Protein AF-A0A954JP06-F1 (afdb_monomer_lite)

Radius of gyration: 18.11 Å; chains: 1; bounding box: 64×15×39 Å

Structure (mmCIF, N/CA/C/O backbone):
data_AF-A0A954JP06-F1
#
_entry.id   AF-A0A954JP06-F1
#
loop_
_atom_site.group_PDB
_atom_site.id
_atom_site.type_symbol
_atom_site.label_atom_id
_atom_site.label_alt_id
_atom_site.label_comp_id
_atom_site.label_asym_id
_atom_site.label_entity_id
_atom_site.label_seq_id
_atom_site.pdbx_PDB_ins_code
_atom_site.Cartn_x
_atom_site.Cartn_y
_atom_site.Cartn_z
_atom_site.occupancy
_atom_site.B_iso_or_equiv
_atom_site.auth_seq_id
_atom_site.auth_comp_id
_atom_site.auth_asym_id
_atom_site.auth_atom_id
_atom_site.pdbx_PDB_model_num
ATOM 1 N N . MET A 1 1 ? 43.729 -1.228 11.261 1.00 42.69 1 MET A N 1
ATOM 2 C CA . MET A 1 1 ? 42.833 -0.119 10.864 1.00 42.69 1 MET A CA 1
ATOM 3 C C . MET A 1 1 ? 41.447 -0.702 10.632 1.00 42.69 1 MET A C 1
ATOM 5 O O . MET A 1 1 ? 41.150 -1.148 9.534 1.00 42.69 1 MET A O 1
ATOM 9 N N . SER A 1 2 ? 40.656 -0.822 11.699 1.00 43.78 2 SER A N 1
ATOM 10 C CA . SER A 1 2 ? 39.291 -1.349 11.621 1.00 43.78 2 SER A CA 1
ATOM 11 C C . SER A 1 2 ? 38.381 -0.192 11.227 1.00 43.78 2 SER A C 1
ATOM 13 O O . SER A 1 2 ? 38.228 0.748 12.004 1.00 43.78 2 SER A O 1
ATOM 15 N N . GLN A 1 3 ? 37.873 -0.192 9.995 1.00 42.12 3 GLN A N 1
ATOM 16 C CA . GLN A 1 3 ? 36.913 0.820 9.570 1.00 42.12 3 GLN A CA 1
ATOM 17 C C . GLN A 1 3 ? 35.586 0.537 10.277 1.00 42.12 3 GLN A C 1
ATOM 19 O O . GLN A 1 3 ? 34.922 -0.463 10.005 1.00 42.12 3 GLN A O 1
ATOM 24 N N . SER A 1 4 ? 35.215 1.411 11.209 1.00 44.25 4 SER A N 1
ATOM 25 C CA . SER A 1 4 ? 33.877 1.446 11.785 1.00 44.25 4 SER A CA 1
ATOM 26 C C . SER A 1 4 ? 32.887 1.769 10.669 1.00 44.25 4 SER A C 1
ATOM 28 O O . SER A 1 4 ? 32.912 2.870 10.118 1.00 44.25 4 SER A O 1
ATOM 30 N N . LYS A 1 5 ? 32.012 0.820 10.325 1.00 49.03 5 LYS A N 1
ATOM 31 C CA . LYS A 1 5 ? 30.801 1.116 9.555 1.00 49.03 5 LYS A CA 1
ATOM 32 C C . LYS A 1 5 ? 29.989 2.122 10.365 1.00 49.03 5 LYS A C 1
ATOM 34 O O . LYS A 1 5 ? 29.418 1.769 11.393 1.00 49.03 5 LYS A O 1
ATOM 39 N N . THR A 1 6 ? 29.965 3.370 9.917 1.00 46.72 6 THR A N 1
ATOM 40 C CA . THR A 1 6 ? 29.055 4.389 10.431 1.00 46.72 6 THR A CA 1
ATOM 41 C C . THR A 1 6 ? 27.640 3.936 10.090 1.00 46.72 6 THR A C 1
ATOM 43 O O . THR A 1 6 ? 27.184 4.072 8.956 1.00 46.72 6 THR A O 1
ATOM 46 N N . GLN A 1 7 ? 26.976 3.300 11.051 1.00 54.16 7 GLN A N 1
ATOM 47 C CA . GLN A 1 7 ? 25.567 2.956 10.963 1.00 54.16 7 GLN A CA 1
ATOM 48 C C . GLN A 1 7 ? 24.803 4.280 10.945 1.00 54.16 7 GLN A C 1
ATOM 50 O O . GLN A 1 7 ? 24.767 4.993 11.946 1.00 54.16 7 GLN A O 1
ATOM 55 N N . SER A 1 8 ? 24.298 4.665 9.772 1.00 59.16 8 SER A N 1
ATOM 56 C CA . SER A 1 8 ? 23.517 5.891 9.620 1.00 59.16 8 SER A CA 1
ATOM 57 C C . SER A 1 8 ? 22.307 5.800 10.551 1.00 59.16 8 SER A C 1
ATOM 59 O O . SER A 1 8 ? 21.481 4.899 10.411 1.00 59.16 8 SER A O 1
ATOM 61 N N . GLY A 1 9 ? 22.265 6.677 11.553 1.00 53.62 9 GLY A N 1
ATOM 62 C CA . GLY A 1 9 ? 21.314 6.659 12.663 1.00 53.62 9 GLY A CA 1
ATOM 63 C C . GLY A 1 9 ? 19.921 7.150 12.282 1.00 53.62 9 GLY A C 1
ATOM 64 O O . GLY A 1 9 ? 19.418 8.092 12.888 1.00 53.62 9 GLY A O 1
ATOM 65 N N . ALA A 1 10 ? 19.297 6.539 11.276 1.00 63.50 10 ALA A N 1
ATOM 66 C CA . ALA A 1 10 ? 17.869 6.710 11.060 1.00 63.50 10 ALA A CA 1
ATOM 67 C C . ALA A 1 10 ? 17.129 5.915 12.141 1.00 63.50 10 ALA A C 1
ATOM 69 O O . ALA A 1 10 ? 17.250 4.691 12.217 1.00 63.50 10 ALA A O 1
ATOM 70 N N . LEU A 1 11 ? 16.388 6.615 12.999 1.00 67.06 11 LEU A N 1
ATOM 71 C CA . LEU A 1 11 ? 15.445 5.956 13.894 1.00 67.06 11 LEU A CA 1
ATOM 72 C C . LEU A 1 11 ? 14.410 5.211 13.034 1.00 67.06 11 LEU A C 1
ATOM 74 O O . LEU A 1 11 ? 13.969 5.764 12.020 1.00 67.06 11 LEU A O 1
ATOM 78 N N .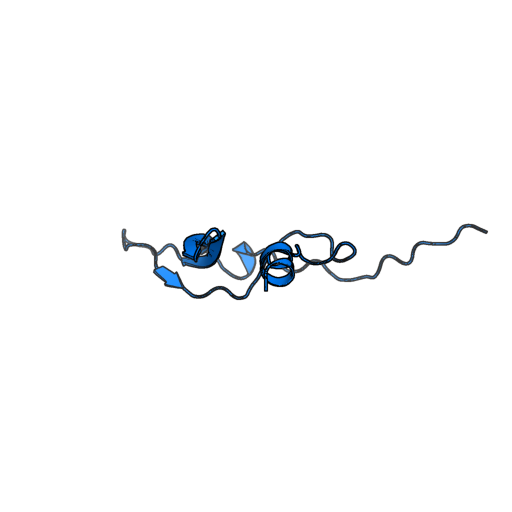 PRO A 1 12 ? 14.042 3.968 13.387 1.00 74.69 12 PRO A N 1
ATOM 79 C CA . PRO A 1 12 ? 12.997 3.257 12.668 1.00 74.69 12 PRO A CA 1
ATOM 80 C C . PRO A 1 12 ? 11.701 4.070 12.723 1.00 74.69 12 PRO A C 1
ATOM 82 O O . PRO A 1 12 ? 11.358 4.633 13.764 1.00 74.69 12 PRO A O 1
ATOM 85 N N . LEU A 1 13 ? 11.006 4.145 11.587 1.00 82.25 13 LEU A N 1
ATOM 86 C CA . LEU A 1 13 ? 9.668 4.725 11.532 1.00 82.25 13 LEU A CA 1
ATOM 87 C C . LEU A 1 13 ? 8.743 3.966 12.491 1.00 82.25 13 LEU A C 1
ATOM 89 O O . LEU A 1 13 ? 8.938 2.772 12.737 1.00 82.25 13 LEU A O 1
ATOM 93 N N . GLU A 1 14 ? 7.728 4.657 13.006 1.00 89.69 14 GLU A N 1
ATOM 94 C CA . GLU A 1 14 ? 6.629 3.989 13.702 1.00 89.69 14 GLU A CA 1
ATOM 95 C C . GLU A 1 14 ? 6.018 2.904 12.806 1.00 89.69 14 GLU A C 1
ATOM 97 O O . GLU A 1 14 ? 6.021 3.017 11.574 1.00 89.69 14 GLU A O 1
ATOM 102 N N . SER A 1 15 ? 5.503 1.832 13.415 1.00 90.88 15 SER A N 1
ATOM 103 C CA . SER A 1 15 ? 4.839 0.792 12.637 1.00 90.88 15 SER A CA 1
ATOM 104 C C . SER A 1 15 ? 3.563 1.334 11.995 1.00 90.88 15 SER A C 1
ATOM 106 O O . SER A 1 15 ? 2.928 2.272 12.489 1.00 90.88 15 SER A O 1
ATOM 108 N N . PHE A 1 16 ? 3.155 0.697 10.899 1.00 93.62 16 PHE A N 1
ATOM 109 C CA . PHE A 1 16 ? 1.941 1.068 10.181 1.00 93.62 16 PHE A CA 1
ATOM 110 C C . PHE A 1 16 ? 0.711 1.040 11.096 1.00 93.62 16 PHE A C 1
ATOM 112 O O . PHE A 1 16 ? -0.134 1.924 11.018 1.00 93.62 16 PHE A O 1
ATOM 119 N N . GLU A 1 17 ? 0.625 0.055 11.986 1.00 94.00 17 GLU A N 1
ATOM 120 C CA . GLU A 1 17 ? -0.488 -0.142 12.912 1.00 94.00 17 GLU A CA 1
ATOM 121 C C . GLU A 1 17 ? -0.531 0.929 14.008 1.00 94.00 17 GLU A C 1
ATOM 123 O O . GLU A 1 17 ? -1.617 1.302 14.448 1.00 94.00 17 GLU A O 1
ATOM 128 N N . THR A 1 18 ? 0.627 1.445 14.436 1.00 95.38 18 THR A N 1
ATOM 129 C CA . THR A 1 18 ? 0.698 2.548 15.405 1.00 95.38 18 THR A CA 1
ATOM 130 C C . THR A 1 18 ? 0.248 3.857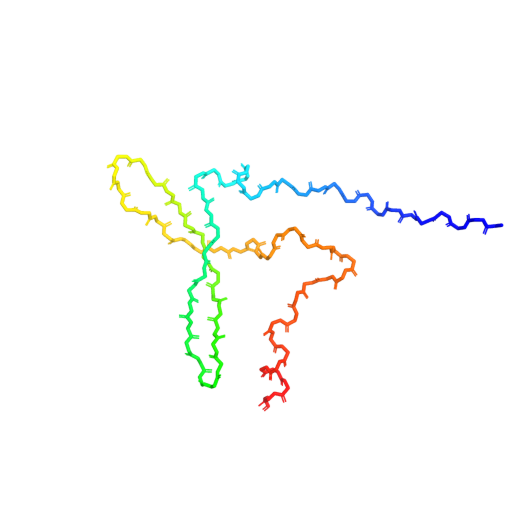 14.768 1.00 95.38 18 THR A C 1
ATOM 132 O O . THR A 1 18 ? -0.581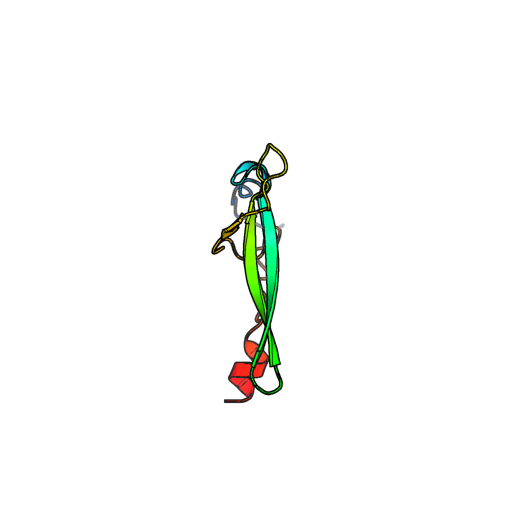 4.557 15.347 1.00 95.38 18 THR A O 1
ATOM 135 N N . SER A 1 19 ? 0.728 4.170 13.561 1.00 95.69 19 SER A N 1
ATOM 136 C CA . SER A 1 19 ? 0.319 5.390 12.854 1.00 95.69 19 SER A CA 1
ATOM 137 C C . SER A 1 19 ? -1.114 5.310 12.308 1.00 95.69 19 SER A C 1
ATOM 139 O O . SER A 1 19 ? -1.794 6.329 12.188 1.00 95.69 19 SER A O 1
ATOM 141 N N . PHE A 1 20 ? -1.593 4.104 11.988 1.00 96.75 20 PHE A N 1
ATOM 142 C CA . PHE A 1 20 ? -2.930 3.843 11.455 1.00 96.75 20 PHE A CA 1
ATOM 143 C C . PHE A 1 20 ? -3.625 2.690 12.200 1.00 96.75 20 PHE A C 1
ATOM 145 O O . PHE A 1 20 ? -3.757 1.586 11.656 1.00 96.75 20 PHE A O 1
ATOM 152 N N . PRO A 1 21 ? -4.144 2.937 13.415 1.00 97.38 21 PRO A N 1
ATOM 153 C CA . PRO A 1 21 ? -4.906 1.937 14.153 1.00 97.38 21 PRO A CA 1
ATOM 154 C C . PRO A 1 21 ? -6.093 1.399 13.344 1.00 97.38 21 PRO A C 1
ATOM 156 O O . PRO A 1 21 ? -6.662 2.092 12.492 1.00 97.38 21 PRO A O 1
ATOM 159 N N . SER A 1 22 ? -6.450 0.136 13.593 1.00 97.81 22 SER A N 1
ATOM 160 C CA . SER A 1 22 ? -7.540 -0.579 12.904 1.00 97.81 22 SER A CA 1
ATOM 161 C C . SER A 1 22 ? -7.425 -0.591 11.375 1.00 97.81 22 SER A C 1
ATOM 163 O O . SER A 1 22 ? -8.417 -0.798 10.676 1.00 97.81 22 SER A O 1
ATOM 165 N N . SER A 1 23 ? -6.224 -0.371 10.838 1.00 98.38 23 SER A N 1
ATOM 166 C CA . SER A 1 23 ? -5.981 -0.331 9.402 1.00 98.38 23 SER A CA 1
ATOM 167 C C . SER A 1 23 ? -4.982 -1.393 8.969 1.00 98.38 23 SER A C 1
ATOM 169 O O . SER A 1 23 ? -4.065 -1.736 9.705 1.00 98.38 23 SER A O 1
ATOM 171 N N . HIS A 1 24 ? -5.106 -1.864 7.731 1.00 97.50 24 HIS A N 1
ATOM 172 C CA . HIS A 1 24 ? -4.047 -2.628 7.069 1.00 97.50 24 HIS A CA 1
ATOM 173 C C . HIS A 1 24 ? -3.943 -2.239 5.595 1.00 97.50 24 HIS A C 1
ATOM 175 O O . HIS A 1 24 ? -4.903 -1.753 4.988 1.00 97.50 24 HIS A O 1
ATOM 181 N N . LYS A 1 25 ? -2.761 -2.439 5.011 1.00 97.94 25 LYS A N 1
ATOM 182 C CA . LYS A 1 25 ? -2.551 -2.246 3.577 1.00 97.94 25 LYS A CA 1
ATOM 183 C C . LYS A 1 25 ? -3.203 -3.390 2.804 1.00 97.94 25 LYS A C 1
ATOM 185 O O . LYS A 1 25 ? -3.026 -4.559 3.138 1.00 97.94 25 LYS A O 1
ATOM 190 N N . ILE A 1 26 ? -3.909 -3.044 1.739 1.00 98.06 26 ILE A N 1
ATOM 191 C CA . ILE A 1 26 ? -4.446 -3.979 0.753 1.00 98.06 26 ILE A CA 1
ATOM 192 C C . ILE A 1 26 ? -3.945 -3.580 -0.637 1.00 98.06 26 ILE A C 1
ATOM 194 O O . ILE A 1 26 ? -3.449 -2.472 -0.850 1.00 98.06 26 ILE A O 1
ATOM 198 N N . PHE A 1 27 ? -4.102 -4.477 -1.603 1.00 98.00 27 PHE A N 1
ATOM 199 C CA . PHE A 1 27 ? -3.784 -4.198 -2.997 1.00 98.00 27 PHE A CA 1
ATOM 200 C C . PHE A 1 27 ? -4.985 -4.539 -3.862 1.00 98.00 27 PHE A C 1
ATOM 202 O O . PHE A 1 27 ? -5.548 -5.624 -3.742 1.00 98.00 27 PHE A O 1
ATOM 209 N N . GLN A 1 28 ? -5.363 -3.614 -4.737 1.00 97.94 28 GLN A N 1
ATOM 210 C CA . GLN A 1 28 ? -6.286 -3.898 -5.821 1.00 97.94 28 GLN A CA 1
ATOM 211 C C . GLN A 1 28 ? -5.483 -4.346 -7.037 1.00 97.94 28 GLN A C 1
ATOM 213 O O . GLN A 1 28 ? -4.609 -3.616 -7.507 1.00 97.94 28 GLN A O 1
ATOM 218 N N . GLU A 1 29 ? -5.788 -5.532 -7.547 1.00 97.94 29 GLU A N 1
ATOM 219 C CA . GLU A 1 29 ? -5.207 -6.007 -8.797 1.00 97.94 29 GLU A CA 1
ATOM 220 C C . GLU A 1 29 ? -5.955 -5.413 -9.990 1.00 97.94 29 GLU A C 1
ATOM 222 O O . GLU A 1 29 ? -7.187 -5.406 -10.030 1.00 97.94 29 GLU A O 1
ATOM 227 N N . VAL A 1 30 ? -5.205 -4.877 -10.951 1.00 97.69 30 VAL A N 1
ATOM 228 C CA . VAL A 1 30 ? -5.733 -4.267 -12.175 1.00 97.69 30 VAL A CA 1
ATOM 229 C C . VAL A 1 30 ? -4.932 -4.779 -13.363 1.00 97.69 30 VAL A C 1
ATOM 231 O O . VAL A 1 30 ? -3.706 -4.798 -13.323 1.00 97.69 30 VAL A O 1
ATOM 234 N N . GLN A 1 31 ? -5.620 -5.173 -14.431 1.00 97.62 31 GLN A N 1
ATOM 235 C CA . GLN A 1 31 ? -4.985 -5.582 -15.682 1.00 97.62 31 GLN A CA 1
ATOM 236 C C . GLN A 1 31 ? -4.704 -4.362 -16.564 1.00 97.62 31 GLN A C 1
ATOM 238 O O . GLN A 1 31 ? -5.592 -3.540 -16.797 1.00 97.62 31 GLN A O 1
ATOM 243 N N . HIS A 1 32 ? -3.479 -4.247 -17.072 1.00 95.00 32 HIS A N 1
ATOM 244 C CA . HIS A 1 32 ? -3.078 -3.221 -18.030 1.00 95.00 32 HIS A CA 1
ATOM 245 C C . HIS A 1 32 ? -2.217 -3.841 -19.135 1.00 95.00 32 HIS A C 1
ATOM 247 O O . HIS A 1 32 ? -1.012 -4.033 -18.973 1.00 95.00 32 HIS A O 1
ATOM 253 N N . GLY A 1 33 ? -2.842 -4.164 -20.270 1.00 94.00 33 GLY A N 1
ATOM 254 C CA . GLY A 1 33 ? -2.174 -4.916 -21.333 1.00 94.00 33 GLY A CA 1
ATOM 255 C C . GLY A 1 33 ? -1.706 -6.285 -20.812 1.00 94.00 33 GLY A C 1
ATOM 256 O O . GLY A 1 33 ? -2.520 -6.991 -20.221 1.00 94.00 33 GLY A O 1
ATOM 257 N N . PRO A 1 34 ? -0.426 -6.664 -20.992 1.00 94.56 34 PRO A N 1
ATOM 258 C CA . PRO A 1 34 ? 0.112 -7.923 -20.470 1.00 94.56 34 PRO A CA 1
ATOM 259 C C . PRO A 1 34 ? 0.471 -7.865 -18.972 1.00 94.56 34 PRO A C 1
ATOM 261 O O . PRO A 1 34 ? 0.970 -8.848 -18.427 1.00 94.56 34 PRO A O 1
ATOM 264 N N . TRP A 1 35 ? 0.274 -6.722 -18.306 1.00 95.62 35 TRP A N 1
ATOM 265 C CA . TRP A 1 35 ? 0.747 -6.493 -16.943 1.00 95.62 35 TRP A CA 1
ATOM 266 C C . TRP A 1 35 ? -0.386 -6.584 -15.918 1.00 95.62 35 TRP A C 1
ATOM 268 O O . TRP A 1 35 ? -1.398 -5.890 -16.034 1.00 95.62 35 TRP A O 1
ATOM 278 N N . THR A 1 36 ? -0.161 -7.346 -14.847 1.00 96.56 36 THR A N 1
ATOM 279 C CA . THR A 1 36 ? -0.976 -7.279 -13.625 1.00 96.56 36 THR A CA 1
ATOM 280 C C . THR A 1 36 ? -0.372 -6.252 -12.671 1.00 96.56 36 THR A C 1
ATOM 282 O O . THR A 1 36 ? 0.738 -6.429 -12.167 1.00 96.56 36 THR A O 1
ATOM 285 N N . LEU A 1 37 ? -1.104 -5.176 -12.397 1.00 96.50 37 LEU A N 1
ATOM 286 C CA . LEU A 1 37 ? -0.701 -4.109 -11.485 1.00 96.50 37 LEU A CA 1
ATOM 287 C C . LEU A 1 37 ? -1.303 -4.342 -10.098 1.00 96.50 37 LEU A C 1
ATOM 289 O O . LEU A 1 37 ? -2.498 -4.593 -9.987 1.00 96.50 37 LEU A O 1
ATOM 293 N N . ARG A 1 38 ? -0.506 -4.188 -9.033 1.00 97.19 38 ARG A N 1
ATOM 294 C CA . ARG A 1 38 ? -0.977 -4.211 -7.636 1.00 97.19 38 ARG A CA 1
ATOM 295 C C . ARG A 1 38 ? -1.031 -2.787 -7.089 1.00 97.19 38 ARG A C 1
ATOM 297 O O . ARG A 1 38 ? -0.016 -2.250 -6.649 1.00 97.19 38 ARG A O 1
ATOM 304 N N . VAL A 1 39 ? -2.203 -2.161 -7.137 1.00 97.88 39 VAL A N 1
ATOM 305 C CA . VAL A 1 39 ? -2.402 -0.761 -6.730 1.00 97.88 39 VAL A CA 1
ATOM 306 C C . VAL A 1 39 ? -2.698 -0.700 -5.225 1.00 97.88 39 VAL A C 1
ATOM 308 O O . VAL A 1 39 ? -3.665 -1.326 -4.784 1.00 97.88 39 VAL A O 1
ATOM 311 N N . PRO A 1 40 ? -1.894 0.013 -4.412 1.00 98.25 40 PRO A N 1
ATOM 312 C CA . PRO A 1 40 ? -2.061 0.027 -2.963 1.00 98.25 40 PRO A CA 1
ATOM 313 C C . PRO A 1 40 ? -3.297 0.823 -2.529 1.00 98.25 40 PRO A C 1
ATOM 315 O O . PRO A 1 40 ? -3.597 1.889 -3.070 1.00 98.25 40 PRO A O 1
ATOM 318 N N . LYS A 1 41 ? -3.975 0.314 -1.501 1.00 98.38 41 LYS A N 1
ATOM 319 C CA . LYS A 1 41 ? -4.981 1.027 -0.706 1.00 98.38 41 LYS A CA 1
ATOM 320 C C . LYS A 1 41 ? -4.774 0.699 0.769 1.00 98.38 41 LYS A C 1
ATOM 322 O O . LYS A 1 41 ? -4.095 -0.270 1.110 1.00 98.38 41 LYS A O 1
ATOM 327 N N . ARG A 1 42 ? -5.418 1.462 1.642 1.00 98.44 42 ARG A N 1
ATOM 328 C CA . ARG A 1 42 ? -5.503 1.165 3.071 1.00 98.44 42 ARG A CA 1
ATOM 329 C C . ARG A 1 42 ? -6.944 0.836 3.412 1.00 98.44 42 ARG A C 1
ATOM 331 O O . ARG A 1 42 ? -7.837 1.609 3.086 1.00 98.44 42 ARG A O 1
ATOM 338 N N . ARG A 1 43 ? -7.157 -0.299 4.065 1.00 98.62 43 ARG A N 1
ATOM 339 C CA . ARG A 1 43 ? -8.460 -0.735 4.555 1.00 98.62 43 ARG A CA 1
ATOM 340 C C . ARG A 1 43 ? -8.592 -0.390 6.028 1.00 98.62 43 ARG A C 1
ATOM 342 O O . ARG A 1 43 ? -7.754 -0.830 6.811 1.00 98.62 43 ARG A O 1
ATOM 349 N N . ILE A 1 44 ? -9.628 0.361 6.382 1.00 98.62 44 ILE A N 1
ATOM 350 C CA . ILE A 1 44 ? -9.967 0.757 7.752 1.00 98.62 44 ILE A CA 1
ATOM 351 C C . ILE A 1 44 ? -11.140 -0.102 8.224 1.00 98.62 44 ILE A C 1
ATOM 353 O O . ILE A 1 44 ? -12.186 -0.128 7.576 1.00 98.62 44 ILE A O 1
ATOM 357 N N . HIS A 1 45 ? -10.970 -0.797 9.347 1.00 98.31 45 HIS A N 1
ATOM 358 C CA . HIS A 1 45 ? -12.034 -1.571 9.985 1.00 98.31 45 HIS A CA 1
ATOM 359 C C . HIS A 1 45 ? -12.831 -0.684 10.939 1.00 98.31 45 HIS A C 1
ATOM 361 O O . HIS A 1 45 ? -12.258 -0.043 11.822 1.00 98.31 45 HIS A O 1
ATOM 367 N N . LEU A 1 46 ? -14.146 -0.642 10.733 1.00 98.00 46 LEU A N 1
ATOM 368 C CA . LEU A 1 46 ? -15.091 0.138 11.529 1.00 98.00 46 LEU A CA 1
ATOM 369 C C . LEU A 1 46 ? -15.739 -0.750 12.605 1.00 98.00 46 LEU A C 1
ATOM 371 O O . LEU A 1 46 ? -15.675 -1.976 12.536 1.00 98.00 46 LEU A O 1
ATOM 375 N N . SER A 1 47 ? -16.324 -0.138 13.633 1.00 97.06 47 SER A N 1
ATOM 376 C CA . SER A 1 47 ? -17.098 -0.849 14.657 1.00 97.06 47 SER A CA 1
ATOM 377 C C . SER A 1 47 ? -18.558 -1.043 14.228 1.00 97.06 47 SER A C 1
ATOM 379 O O . SER A 1 47 ? -19.012 -0.440 13.261 1.00 97.06 47 SER A O 1
ATOM 381 N N . GLY A 1 48 ? -19.309 -1.861 14.976 1.00 95.75 48 GLY A N 1
ATOM 382 C CA . GLY A 1 48 ? -20.761 -1.990 14.796 1.00 95.75 48 GLY A CA 1
ATOM 383 C C . GLY A 1 48 ? -21.186 -2.734 13.529 1.00 95.75 48 GLY A C 1
ATOM 384 O O . GLY A 1 48 ? -22.222 -2.404 12.970 1.00 95.75 48 GLY A O 1
ATOM 385 N N . ASP A 1 49 ? -20.384 -3.704 13.078 1.00 94.56 49 ASP A N 1
ATOM 386 C CA . ASP A 1 49 ? -20.615 -4.509 11.865 1.00 94.56 49 ASP A CA 1
ATOM 387 C C . ASP A 1 49 ? -20.686 -3.705 10.552 1.00 94.56 49 ASP A C 1
ATOM 389 O O . ASP A 1 49 ? -21.060 -4.236 9.504 1.00 94.56 49 ASP A O 1
ATOM 393 N N . GLU A 1 50 ? -20.268 -2.438 10.583 1.00 98.31 50 GLU A N 1
ATOM 394 C CA . GLU A 1 50 ? -20.129 -1.617 9.387 1.00 98.31 50 GLU A CA 1
ATOM 395 C C . GLU A 1 50 ? -19.049 -2.196 8.455 1.00 98.31 50 GLU A C 1
ATOM 397 O O . GLU A 1 50 ? -17.987 -2.644 8.913 1.00 98.31 50 GLU A O 1
ATOM 402 N N . PRO A 1 51 ? -19.271 -2.180 7.129 1.00 98.19 51 PRO A N 1
ATOM 403 C CA . PRO A 1 51 ? -18.279 -2.657 6.183 1.00 98.19 51 PRO A CA 1
ATOM 404 C C . PRO A 1 51 ? -17.001 -1.803 6.255 1.00 98.19 51 PRO A C 1
ATOM 406 O O . PRO A 1 51 ? -17.054 -0.601 6.530 1.00 98.19 51 PRO A O 1
ATOM 409 N N . PRO A 1 52 ? -15.830 -2.391 5.966 1.00 98.25 52 PRO A N 1
ATOM 410 C CA . PRO A 1 52 ? -14.577 -1.656 6.011 1.00 98.25 52 PRO A CA 1
ATOM 411 C C . PRO A 1 52 ? -14.506 -0.575 4.922 1.00 98.25 52 PRO A C 1
ATOM 413 O O . PRO A 1 52 ? -14.996 -0.756 3.805 1.00 98.25 52 PRO A O 1
ATOM 416 N N . LEU A 1 53 ? -13.827 0.532 5.234 1.00 98.44 53 LEU A N 1
ATOM 417 C CA . LEU A 1 53 ? -13.601 1.642 4.309 1.00 98.44 53 LEU A CA 1
ATOM 418 C C . LEU A 1 53 ? -12.219 1.528 3.656 1.00 98.44 53 LEU A C 1
ATOM 420 O O . LEU A 1 53 ? -11.194 1.559 4.339 1.00 98.44 53 LEU A O 1
ATOM 424 N N . ASP A 1 54 ? -12.187 1.465 2.327 1.00 98.62 54 ASP A N 1
ATOM 425 C CA . ASP A 1 54 ? -10.946 1.466 1.552 1.00 98.62 54 ASP A CA 1
ATOM 426 C C . ASP A 1 54 ? -10.583 2.893 1.116 1.00 98.62 54 ASP A C 1
ATOM 428 O O . ASP A 1 54 ? -11.335 3.548 0.394 1.00 98.62 54 ASP A O 1
ATOM 432 N N . VAL A 1 55 ? -9.402 3.366 1.516 1.00 98.31 55 VAL A N 1
ATOM 433 C CA . VAL A 1 55 ? -8.887 4.709 1.212 1.00 98.31 55 VAL A CA 1
ATOM 434 C C . VAL A 1 55 ? -7.573 4.656 0.432 1.00 98.31 55 VAL A C 1
ATOM 436 O O . VAL A 1 55 ? -6.892 3.629 0.374 1.00 98.31 55 VAL A O 1
ATOM 439 N N . TYR A 1 56 ? -7.198 5.787 -0.168 1.00 97.81 56 TYR A N 1
ATOM 440 C CA . TYR A 1 56 ? -5.900 5.952 -0.822 1.00 97.81 56 TYR A CA 1
ATOM 441 C C . TYR A 1 56 ? -4.744 5.791 0.181 1.00 97.81 56 TYR A C 1
ATOM 443 O O . TYR A 1 56 ? -4.854 6.208 1.335 1.00 97.81 56 TYR A O 1
ATOM 451 N N . ASP A 1 57 ? -3.634 5.191 -0.255 1.00 98.06 57 ASP A N 1
ATOM 452 C CA . ASP A 1 57 ? -2.499 4.870 0.613 1.00 98.06 57 ASP A CA 1
ATOM 453 C C . ASP A 1 57 ? -1.154 5.199 -0.047 1.00 98.06 57 ASP A C 1
ATOM 455 O O . ASP A 1 57 ? -0.706 4.521 -0.973 1.00 98.06 57 ASP A O 1
ATOM 459 N N . THR A 1 58 ? -0.494 6.236 0.470 1.00 96.88 58 THR A N 1
ATOM 460 C CA . THR A 1 58 ? 0.807 6.741 0.003 1.00 96.88 58 THR A CA 1
ATOM 461 C C . THR A 1 58 ? 1.995 6.228 0.811 1.00 96.88 58 THR A C 1
ATOM 463 O O . THR A 1 58 ? 3.124 6.617 0.532 1.00 96.88 58 THR A O 1
ATOM 466 N N . THR A 1 59 ? 1.783 5.352 1.796 1.00 95.69 59 THR A N 1
ATOM 467 C CA . THR A 1 59 ? 2.848 4.927 2.727 1.00 95.69 59 THR A CA 1
ATOM 468 C C . THR A 1 59 ? 3.940 4.083 2.065 1.00 95.69 59 THR A C 1
ATOM 470 O O . THR A 1 59 ? 5.033 3.955 2.605 1.00 95.69 59 THR A O 1
ATOM 473 N N . GLY A 1 60 ? 3.666 3.501 0.893 1.00 94.31 60 GLY A N 1
ATOM 474 C CA . GLY A 1 60 ? 4.613 2.632 0.193 1.00 94.31 60 GLY A CA 1
ATOM 475 C C . GLY A 1 60 ? 4.919 1.320 0.941 1.00 94.31 60 GLY A C 1
ATOM 476 O O . GLY A 1 60 ? 4.217 0.964 1.894 1.00 94.31 60 GLY A O 1
ATOM 477 N N . PRO A 1 61 ? 5.920 0.550 0.480 1.00 92.50 61 PRO A N 1
ATOM 478 C CA . PRO A 1 61 ? 6.381 -0.663 1.156 1.00 92.50 61 PRO A CA 1
ATOM 479 C C . PRO A 1 61 ? 6.983 -0.358 2.536 1.00 92.50 61 PRO A C 1
ATOM 481 O O . PRO A 1 61 ? 7.749 0.590 2.678 1.00 92.50 61 PRO A O 1
ATOM 484 N N . GLN A 1 62 ? 6.660 -1.182 3.533 1.00 89.50 62 GLN A N 1
ATOM 485 C CA . GLN A 1 62 ? 7.156 -1.057 4.909 1.00 89.50 62 GLN A CA 1
ATOM 486 C C . GLN A 1 62 ? 8.224 -2.120 5.201 1.00 89.50 62 GLN A C 1
ATOM 488 O O . GLN A 1 62 ? 8.254 -3.161 4.546 1.00 89.50 62 GLN A O 1
ATOM 493 N N . GLY A 1 63 ? 9.082 -1.870 6.194 1.00 87.56 63 GLY A N 1
ATOM 494 C CA . GLY A 1 63 ? 10.060 -2.855 6.679 1.00 87.56 63 GLY A CA 1
ATOM 495 C C . GLY A 1 63 ? 11.198 -3.186 5.705 1.00 87.56 63 GLY A C 1
ATOM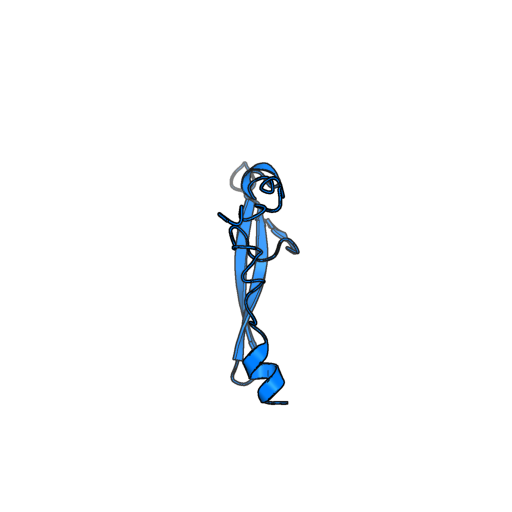 496 O O . GLY A 1 63 ? 11.817 -4.239 5.834 1.00 87.56 63 GLY A O 1
ATOM 497 N N . LEU A 1 64 ? 11.465 -2.323 4.721 1.00 88.50 64 LEU A N 1
ATOM 498 C CA . LEU A 1 64 ? 12.563 -2.511 3.773 1.00 88.50 64 LEU A CA 1
ATOM 499 C C . LEU A 1 64 ? 13.876 -1.920 4.291 1.00 88.50 64 LEU A C 1
ATOM 501 O O . LEU A 1 64 ? 13.888 -0.873 4.938 1.00 88.50 64 LEU A O 1
ATOM 505 N N . ASP A 1 65 ? 14.987 -2.565 3.935 1.00 88.81 65 ASP A N 1
ATOM 506 C CA . ASP A 1 65 ? 16.323 -2.016 4.151 1.00 88.81 65 ASP A CA 1
ATOM 507 C C . ASP A 1 65 ? 16.549 -0.814 3.223 1.00 88.81 65 ASP A C 1
ATOM 509 O O . ASP A 1 65 ? 16.611 -0.935 1.997 1.00 88.81 65 ASP A O 1
ATOM 513 N N . VAL A 1 66 ? 16.699 0.364 3.827 1.00 89.56 66 VAL A N 1
ATOM 514 C CA . VAL A 1 66 ? 16.900 1.629 3.112 1.00 89.56 66 VAL A CA 1
ATOM 515 C C . VAL A 1 66 ? 18.185 1.651 2.284 1.00 89.56 66 VAL A C 1
ATOM 517 O O . VAL A 1 66 ? 18.267 2.409 1.321 1.00 89.56 66 VAL A O 1
ATOM 520 N N . THR A 1 67 ? 19.176 0.820 2.620 1.00 91.81 67 THR A N 1
ATOM 521 C CA . THR A 1 67 ? 20.436 0.719 1.869 1.00 91.81 67 THR A CA 1
ATOM 522 C C . THR A 1 67 ? 20.278 -0.046 0.556 1.00 91.81 67 THR A C 1
ATOM 524 O O . THR A 1 67 ? 21.077 0.149 -0.359 1.00 91.81 67 THR A O 1
ATOM 527 N N . LEU A 1 68 ? 19.230 -0.869 0.437 1.00 93.19 68 LEU A N 1
ATOM 528 C CA . LEU A 1 68 ? 18.870 -1.577 -0.795 1.00 93.19 68 LEU A CA 1
ATOM 529 C C . LEU A 1 68 ? 17.933 -0.752 -1.689 1.00 93.19 68 LEU A C 1
ATOM 531 O O . LEU A 1 68 ? 17.889 -0.963 -2.900 1.00 93.19 68 LEU A O 1
ATOM 535 N N . GLY A 1 69 ? 17.201 0.199 -1.102 1.00 91.56 69 GLY A N 1
ATOM 536 C CA . GLY A 1 69 ? 16.221 1.027 -1.800 1.00 91.56 69 GLY A CA 1
ATOM 537 C C . GLY A 1 69 ? 14.878 0.326 -2.042 1.00 91.56 69 GLY A C 1
ATOM 538 O O . GLY A 1 69 ? 14.634 -0.801 -1.610 1.00 91.56 69 GLY A O 1
ATOM 539 N N . ALA A 1 70 ? 13.962 1.026 -2.717 1.00 93.81 70 ALA A N 1
ATOM 540 C CA . ALA A 1 70 ? 12.629 0.505 -3.014 1.00 93.81 70 ALA A CA 1
ATOM 541 C C . ALA A 1 70 ? 12.642 -0.475 -4.210 1.00 93.81 70 ALA A C 1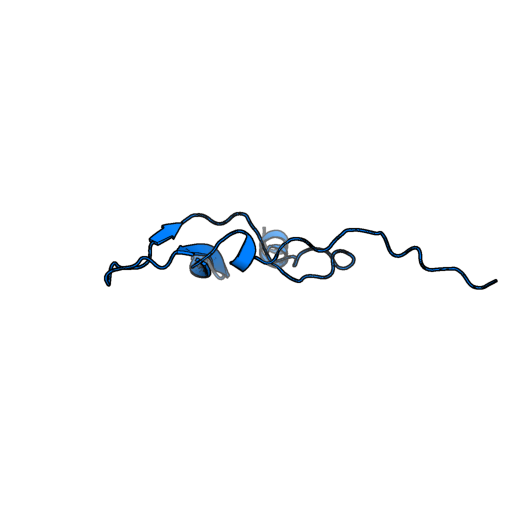
ATOM 543 O O . ALA A 1 70 ? 13.419 -0.281 -5.149 1.00 93.81 70 ALA A O 1
ATOM 544 N N . PRO A 1 71 ? 11.741 -1.478 -4.247 1.00 95.12 71 PRO A N 1
ATOM 545 C CA . PRO A 1 71 ? 11.620 -2.389 -5.378 1.00 95.12 71 PRO A CA 1
ATOM 546 C C . PRO A 1 71 ? 11.306 -1.646 -6.681 1.00 95.12 71 PRO A C 1
ATOM 548 O O . PRO A 1 71 ? 10.387 -0.825 -6.743 1.00 95.12 71 PRO A O 1
ATOM 551 N N . ALA A 1 72 ? 12.023 -1.982 -7.753 1.00 96.25 72 ALA A N 1
ATOM 552 C CA . ALA A 1 72 ? 11.845 -1.389 -9.077 1.00 96.25 72 ALA A CA 1
ATOM 553 C C . ALA A 1 72 ? 10.640 -1.989 -9.833 1.00 96.25 72 ALA A C 1
ATOM 555 O O . ALA A 1 72 ? 10.785 -2.509 -10.935 1.00 96.25 72 ALA A O 1
ATOM 556 N N . LEU A 1 73 ? 9.431 -1.898 -9.261 1.00 95.38 73 LEU A N 1
ATOM 557 C CA . LEU A 1 73 ? 8.201 -2.530 -9.785 1.00 95.38 73 LEU A CA 1
ATOM 558 C C . LEU A 1 73 ? 7.832 -2.130 -11.225 1.00 95.38 73 LEU A C 1
ATOM 560 O O . LEU A 1 73 ? 7.032 -2.798 -11.867 1.00 95.38 73 LEU A O 1
ATOM 564 N N . ARG A 1 74 ? 8.383 -1.017 -11.716 1.00 95.81 74 ARG A N 1
ATOM 565 C CA . ARG A 1 74 ? 8.100 -0.455 -13.042 1.00 95.81 74 ARG A CA 1
ATOM 566 C C . ARG A 1 74 ? 9.151 -0.805 -14.095 1.00 95.81 74 ARG A C 1
ATOM 568 O O . ARG A 1 74 ? 9.030 -0.312 -15.212 1.00 95.81 74 ARG A O 1
ATOM 575 N N . ARG A 1 75 ? 10.193 -1.564 -13.736 1.00 97.00 75 ARG A N 1
ATOM 576 C CA . ARG A 1 75 ? 11.351 -1.831 -14.599 1.00 97.00 75 ARG A CA 1
ATOM 577 C C . ARG A 1 75 ? 10.925 -2.380 -15.959 1.00 97.00 75 ARG A C 1
ATOM 579 O O . ARG A 1 75 ? 11.155 -1.720 -16.966 1.00 97.00 75 ARG A O 1
ATOM 586 N N . ASP A 1 76 ? 10.217 -3.502 -15.963 1.00 94.94 76 ASP A N 1
ATOM 587 C CA . ASP A 1 76 ? 9.827 -4.203 -17.190 1.00 94.94 76 ASP A CA 1
ATOM 588 C C . ASP A 1 76 ? 8.914 -3.341 -18.076 1.00 94.94 76 ASP A C 1
ATOM 590 O O . ASP A 1 76 ? 9.014 -3.350 -19.299 1.00 94.94 76 ASP A O 1
ATOM 594 N N . TRP A 1 77 ? 8.056 -2.515 -17.465 1.00 94.62 77 TRP A N 1
ATOM 595 C CA . TRP A 1 77 ? 7.174 -1.613 -18.210 1.00 94.62 77 TRP A CA 1
ATOM 596 C C . TRP A 1 77 ? 7.936 -0.468 -18.864 1.00 94.62 77 TRP A C 1
ATOM 598 O O . TRP A 1 77 ? 7.449 0.097 -19.835 1.00 94.62 77 TRP A O 1
ATOM 608 N N . ILE A 1 78 ? 9.060 -0.044 -18.280 1.00 96.31 78 ILE A N 1
ATOM 609 C CA . ILE A 1 78 ? 9.926 0.992 -18.850 1.00 96.31 78 ILE A CA 1
ATOM 610 C C . ILE A 1 78 ? 10.762 0.392 -19.976 1.00 96.31 78 ILE A C 1
ATOM 612 O O . ILE A 1 78 ? 10.872 1.019 -21.021 1.00 96.31 78 ILE A O 1
ATOM 616 N N . GLU A 1 79 ? 11.305 -0.810 -19.780 1.00 96.88 79 GLU A N 1
ATOM 617 C CA . GLU A 1 79 ? 12.089 -1.525 -20.796 1.00 96.88 79 GLU A CA 1
ATOM 618 C C . GLU A 1 79 ? 11.256 -1.864 -22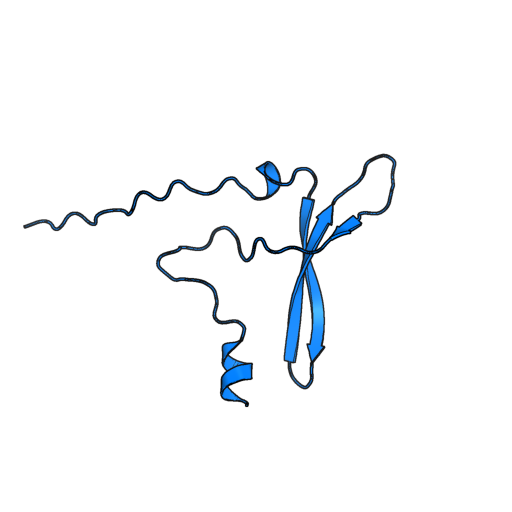.048 1.00 96.88 79 GLU A C 1
ATOM 620 O O . GLU A 1 79 ? 11.806 -1.939 -23.141 1.00 96.88 79 GLU A O 1
ATOM 625 N N . ALA A 1 80 ? 9.936 -2.019 -21.905 1.00 95.12 80 ALA A N 1
ATOM 626 C CA . ALA A 1 80 ? 9.015 -2.326 -23.000 1.00 95.12 80 ALA A CA 1
ATOM 627 C C . ALA A 1 80 ? 8.396 -1.102 -23.722 1.00 95.12 80 ALA A C 1
ATOM 629 O O . ALA A 1 80 ? 7.537 -1.304 -24.583 1.00 95.12 80 ALA A O 1
ATOM 630 N N . ARG A 1 81 ? 8.747 0.141 -23.349 1.00 90.44 81 ARG A N 1
ATOM 631 C CA . ARG A 1 81 ? 8.239 1.378 -23.990 1.00 90.44 81 ARG A CA 1
ATOM 632 C C . ARG A 1 81 ? 8.969 1.705 -25.283 1.00 90.44 81 ARG A C 1
ATOM 634 O O . ARG A 1 81 ? 8.273 2.203 -26.193 1.00 90.44 81 ARG A O 1
#

Secondary structure (DSSP, 8-state):
---------PPPPPPHHHHSTTEEEEEEEEEETTEEEEEEEEEEPPSTTPPPEEEE------S--TTT-S--TTHHHHHT-

pLDDT: mean 89.21, std 15.74, range [42.12, 98.62]

Sequence (81 aa):
MSQSKTQSGALPLESFETSFPSSHKIFQEVQHGPWTLRVPKRRIHLSGDEPPLDVYDTTGPQGLDVTLGAPALRRDWIEAR

Foldseek 3Di:
DDDPPPPPPDDADDDPCVVPPQKDKAFDWDDDPPDTDTAIWIWHDDPDPDHIDTGHDPPADHDDDPVVPHDPPCVVVVVVD